Protein AF-A0A428VVH9-F1 (afdb_monomer_lite)

Foldseek 3Di:
DDDPPDPDDDDQKAFAQDPPPSPFKIKGFDPDPVNRVVSVVVVCVVPPDPDPFDKDKDWPDWAKKAKDADPPPPPDPDPPRDRIGIDHDHPPDPRIGTITIIGIDTPDDDPDPPDD

pLDDT: mean 71.64, std 16.6, range [34.94, 95.12]

Radius of gyration: 17.37 Å; chains: 1; bounding box: 27×61×44 Å

Secondary structure (DSSP, 8-state):
-----PPPPPPSEEE---TTT-SSEEEEE-SSHHHHHHHHHHHHHHSPPSSSPPEEEEEEEEEEEEEEE--TTTT---TTS-SEEEEEE-TTSTT-EEEEEEEEEE-PPPS-----

Organism: NCBI:txid1081091

Sequence (116 aa):
MRHDDEAPEIAAVEWVADHLEAHGHFLVHGSTIAEVISRVRAALDVRPVAGSQELRLRILHAGWWQTEACDCRRSLACSNHPRWHYRPAAATDRDAWRGAEVRLVLAMNQPGAMKA

Structure (mmCIF, N/CA/C/O backbone):
data_AF-A0A428VVH9-F1
#
_entry.id   AF-A0A428VVH9-F1
#
loop_
_atom_site.group_PDB
_atom_site.id
_atom_site.type_symbol
_atom_site.label_atom_id
_atom_site.label_alt_id
_atom_site.label_comp_id
_atom_site.label_asym_id
_atom_site.label_entity_id
_atom_site.label_seq_id
_atom_site.pdbx_PDB_ins_code
_atom_site.Cartn_x
_atom_site.Cartn_y
_atom_site.Cartn_z
_atom_site.occupancy
_atom_site.B_iso_or_equiv
_atom_site.auth_seq_id
_atom_site.auth_comp_id
_atom_site.auth_asym_id
_atom_site.auth_atom_id
_atom_site.pdbx_PDB_model_num
ATOM 1 N N . MET A 1 1 ? 13.711 -22.472 -22.346 1.00 34.94 1 MET A N 1
ATOM 2 C CA . MET A 1 1 ? 14.392 -21.784 -21.232 1.00 34.94 1 MET A CA 1
ATOM 3 C C . MET A 1 1 ? 13.307 -21.366 -20.250 1.00 34.94 1 MET A C 1
ATOM 5 O O . MET A 1 1 ? 12.618 -20.390 -20.518 1.00 34.94 1 MET A O 1
ATOM 9 N N . ARG A 1 2 ? 13.038 -22.191 -19.227 1.00 38.78 2 ARG A N 1
ATOM 10 C CA . ARG A 1 2 ? 12.055 -21.866 -18.182 1.00 38.78 2 ARG A CA 1
ATOM 11 C C . ARG A 1 2 ? 12.611 -20.658 -17.434 1.00 38.78 2 ARG A C 1
ATOM 13 O O . ARG A 1 2 ? 13.717 -20.741 -16.918 1.00 38.78 2 ARG A O 1
ATOM 20 N N . HIS A 1 3 ? 11.933 -19.523 -17.535 1.00 42.16 3 HIS A N 1
ATOM 21 C CA . HIS A 1 3 ? 12.159 -18.433 -16.602 1.00 42.16 3 HIS A CA 1
ATOM 22 C C . HIS A 1 3 ? 11.358 -18.813 -15.367 1.00 42.16 3 HIS A C 1
ATOM 24 O O . HIS A 1 3 ? 10.172 -19.102 -15.497 1.00 42.16 3 HIS A O 1
ATOM 30 N N . ASP A 1 4 ? 12.027 -18.928 -14.228 1.00 44.25 4 ASP A N 1
ATOM 31 C CA . ASP A 1 4 ? 11.377 -19.215 -12.959 1.00 44.25 4 ASP A CA 1
ATOM 32 C C . ASP A 1 4 ? 10.365 -18.094 -12.661 1.00 44.25 4 ASP A C 1
ATOM 34 O O . ASP A 1 4 ? 10.742 -16.968 -12.338 1.00 44.25 4 ASP A O 1
ATOM 38 N N . ASP A 1 5 ? 9.076 -18.407 -12.837 1.00 54.19 5 ASP A N 1
ATOM 39 C CA . ASP A 1 5 ? 7.903 -17.641 -12.383 1.00 54.19 5 ASP A CA 1
ATOM 40 C C . ASP A 1 5 ? 7.738 -17.802 -10.860 1.00 54.19 5 ASP A C 1
ATOM 42 O O . ASP A 1 5 ? 6.657 -18.097 -10.347 1.00 54.19 5 ASP A O 1
ATOM 46 N N . GLU A 1 6 ? 8.836 -17.699 -10.112 1.00 58.06 6 GLU A N 1
ATOM 47 C CA . GLU A 1 6 ? 8.761 -17.727 -8.658 1.00 58.06 6 GLU A CA 1
ATOM 48 C C . GLU A 1 6 ? 8.228 -16.369 -8.193 1.00 58.06 6 GLU A C 1
ATOM 50 O O . GLU A 1 6 ? 8.729 -15.314 -8.602 1.00 58.06 6 GLU A O 1
ATOM 55 N N . ALA A 1 7 ? 7.153 -16.394 -7.401 1.00 58.47 7 ALA A N 1
ATOM 56 C CA . ALA A 1 7 ? 6.538 -15.185 -6.872 1.00 58.47 7 ALA A CA 1
ATOM 57 C C . ALA A 1 7 ? 7.602 -14.353 -6.131 1.00 58.47 7 ALA A C 1
ATOM 59 O O . ALA A 1 7 ? 8.413 -14.928 -5.399 1.00 58.47 7 ALA A O 1
ATOM 60 N N . PRO A 1 8 ? 7.633 -13.019 -6.310 1.00 63.31 8 PRO A N 1
ATOM 61 C CA . PRO A 1 8 ? 8.625 -12.196 -5.638 1.00 63.31 8 PRO A CA 1
ATOM 62 C C . PRO A 1 8 ? 8.457 -12.322 -4.121 1.00 63.31 8 PRO A C 1
ATOM 64 O O . PRO A 1 8 ? 7.335 -12.303 -3.609 1.00 63.31 8 PRO A O 1
ATOM 67 N N . GLU A 1 9 ? 9.574 -12.433 -3.401 1.00 70.94 9 GLU A N 1
ATOM 68 C CA . GLU A 1 9 ? 9.566 -12.303 -1.946 1.00 70.94 9 GLU A CA 1
ATOM 69 C C . GLU A 1 9 ? 9.096 -10.891 -1.595 1.00 70.94 9 GLU A C 1
ATOM 71 O O . GLU A 1 9 ? 9.711 -9.902 -2.003 1.00 70.94 9 GLU A O 1
ATOM 76 N N . ILE A 1 10 ? 7.976 -10.806 -0.878 1.00 65.12 10 ILE A N 1
ATOM 77 C CA . ILE A 1 10 ? 7.303 -9.532 -0.666 1.00 65.12 10 ILE A CA 1
ATOM 78 C C . ILE A 1 10 ? 7.923 -8.796 0.524 1.00 65.12 10 ILE A C 1
ATOM 80 O O . ILE A 1 10 ? 7.899 -9.285 1.659 1.00 65.12 10 ILE A O 1
ATOM 84 N N . ALA A 1 11 ? 8.489 -7.614 0.276 1.00 77.25 11 ALA A N 1
ATOM 85 C CA . ALA A 1 11 ? 9.113 -6.814 1.325 1.00 77.25 11 ALA A CA 1
ATOM 86 C C . ALA A 1 11 ? 8.065 -6.102 2.199 1.00 77.25 11 ALA A C 1
ATOM 88 O O . ALA A 1 11 ? 6.933 -5.857 1.800 1.00 77.25 11 ALA A O 1
ATOM 89 N N . ALA A 1 12 ? 8.447 -5.695 3.414 1.00 82.44 12 ALA A N 1
ATOM 90 C CA . ALA A 1 12 ? 7.524 -5.009 4.325 1.00 82.44 12 ALA A CA 1
ATOM 91 C C . ALA A 1 12 ? 7.004 -3.658 3.782 1.00 82.44 12 ALA A C 1
ATOM 93 O O . ALA A 1 12 ? 5.907 -3.232 4.156 1.00 82.44 12 ALA A O 1
ATOM 94 N N . VAL A 1 13 ? 7.803 -2.989 2.942 1.00 77.75 13 VAL A N 1
ATOM 95 C CA . VAL A 1 13 ? 7.494 -1.725 2.261 1.00 77.75 13 VAL A CA 1
ATOM 96 C C . VAL A 1 13 ? 8.044 -1.799 0.838 1.00 77.75 13 VAL A C 1
ATOM 98 O O . VAL A 1 13 ? 9.239 -2.031 0.651 1.00 77.75 13 VAL A O 1
ATOM 101 N N . GLU A 1 14 ? 7.193 -1.561 -0.152 1.00 77.00 14 GLU A N 1
ATOM 102 C CA . GLU A 1 14 ? 7.513 -1.676 -1.576 1.00 77.00 14 GLU A CA 1
ATOM 103 C C . GLU A 1 14 ? 7.069 -0.416 -2.320 1.00 77.00 14 GLU A C 1
ATOM 105 O O . GLU A 1 14 ? 6.120 0.250 -1.916 1.00 77.00 14 GLU A O 1
ATOM 110 N N . TRP A 1 15 ? 7.762 -0.039 -3.393 1.00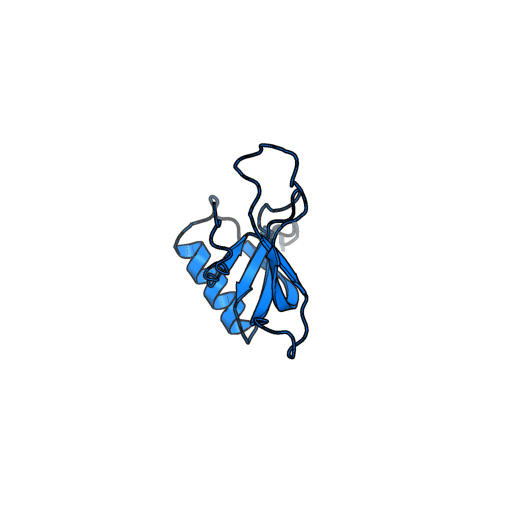 72.00 15 TRP A N 1
ATOM 111 C CA . TRP A 1 15 ? 7.336 1.099 -4.212 1.00 72.00 15 TRP A CA 1
ATOM 112 C C . TRP A 1 15 ? 6.179 0.678 -5.110 1.00 72.00 15 TRP A C 1
ATOM 114 O O . TRP A 1 15 ? 6.257 -0.359 -5.772 1.00 72.00 15 TRP A O 1
ATOM 124 N N . VAL A 1 16 ? 5.123 1.492 -5.173 1.00 68.69 16 VAL A N 1
ATOM 125 C CA . VAL A 1 16 ? 4.020 1.217 -6.099 1.00 68.69 16 VAL A CA 1
ATOM 126 C C . VAL A 1 16 ? 4.520 1.452 -7.518 1.00 68.69 16 VAL A C 1
ATOM 128 O O . VAL A 1 16 ? 4.866 2.566 -7.909 1.00 68.69 16 VAL A O 1
ATOM 131 N N . ALA A 1 17 ? 4.572 0.375 -8.291 1.00 58.53 17 ALA A N 1
ATOM 132 C CA . ALA A 1 17 ? 5.000 0.369 -9.677 1.00 58.53 17 ALA A CA 1
ATOM 133 C C . ALA A 1 17 ? 3.883 0.829 -10.632 1.00 58.53 17 ALA A C 1
ATOM 135 O O . ALA A 1 17 ? 3.527 0.091 -11.551 1.00 58.53 17 ALA A O 1
ATOM 136 N N . ASP A 1 18 ? 3.323 2.026 -10.434 1.00 54.25 18 ASP A N 1
ATOM 137 C CA . ASP A 1 18 ? 2.468 2.645 -11.453 1.00 54.25 18 ASP A CA 1
ATOM 138 C C . ASP A 1 18 ? 3.212 3.775 -12.181 1.00 54.25 18 ASP A C 1
ATOM 140 O O . ASP A 1 18 ? 3.886 4.619 -11.583 1.00 54.25 18 ASP A O 1
ATOM 144 N N . HIS A 1 19 ? 3.173 3.727 -13.512 1.00 46.47 19 HIS A N 1
ATOM 145 C CA . HIS A 1 19 ? 4.276 4.144 -14.389 1.00 46.47 19 HIS A CA 1
ATOM 146 C C . HIS A 1 19 ? 4.493 5.649 -14.570 1.00 46.47 19 HIS A C 1
ATOM 148 O O . HIS A 1 19 ? 5.329 6.040 -15.385 1.00 46.47 19 HIS A O 1
ATOM 154 N N . LEU A 1 20 ? 3.782 6.509 -13.844 1.00 43.62 20 LEU A N 1
ATOM 155 C CA . LEU A 1 20 ? 3.853 7.959 -14.058 1.00 43.62 20 LEU A CA 1
ATOM 156 C C . LEU A 1 20 ? 3.867 8.805 -12.772 1.00 43.62 20 LEU A C 1
ATOM 158 O O . LEU A 1 20 ? 4.194 9.985 -12.852 1.00 43.62 20 LEU A O 1
ATOM 162 N N . GLU A 1 21 ? 3.596 8.236 -11.591 1.00 41.47 21 GLU A N 1
ATOM 163 C CA . GLU A 1 21 ? 3.458 9.013 -10.341 1.00 41.47 21 GLU A CA 1
ATOM 164 C C . GLU A 1 21 ? 4.138 8.391 -9.105 1.00 41.47 21 GLU A C 1
ATOM 166 O O . GLU A 1 21 ? 3.877 8.802 -7.974 1.00 41.47 21 GLU A O 1
ATOM 171 N N . ALA A 1 22 ? 5.065 7.444 -9.280 1.00 51.19 22 ALA A N 1
ATOM 172 C CA . ALA A 1 22 ? 5.682 6.697 -8.175 1.00 51.19 22 ALA A CA 1
ATOM 173 C C . ALA A 1 22 ? 6.597 7.519 -7.233 1.00 51.19 22 ALA A C 1
ATOM 175 O O . ALA A 1 22 ? 7.290 6.953 -6.390 1.00 51.19 22 ALA A O 1
ATOM 176 N N . HIS A 1 23 ? 6.616 8.853 -7.310 1.00 57.44 23 HIS A N 1
ATOM 177 C CA . HIS A 1 23 ? 7.329 9.679 -6.336 1.00 57.44 23 HIS A CA 1
ATOM 178 C C . HIS A 1 23 ? 6.536 9.764 -5.022 1.00 57.44 23 HIS A C 1
ATOM 180 O O . HIS A 1 23 ? 5.678 10.623 -4.822 1.00 57.44 23 HIS A O 1
ATOM 186 N N . GLY A 1 24 ? 6.854 8.844 -4.116 1.00 63.16 24 GLY A N 1
ATOM 187 C CA . GLY A 1 24 ? 6.397 8.815 -2.729 1.00 63.16 24 GLY A CA 1
ATOM 188 C C . GLY A 1 24 ? 5.195 7.912 -2.471 1.00 63.16 24 GLY A C 1
ATOM 189 O O . GLY A 1 24 ? 4.608 8.042 -1.401 1.00 63.16 24 GLY A O 1
ATOM 190 N N . HIS A 1 25 ? 4.824 7.038 -3.414 1.00 77.75 25 HIS A N 1
ATOM 191 C CA . HIS A 1 25 ? 3.780 6.024 -3.235 1.00 77.75 25 HIS A CA 1
ATOM 192 C C . HIS A 1 25 ? 4.393 4.670 -2.894 1.00 77.75 25 HIS A C 1
ATOM 194 O O . HIS A 1 25 ? 5.253 4.159 -3.614 1.00 77.75 25 HIS A O 1
ATOM 200 N N . PHE A 1 26 ? 3.922 4.090 -1.801 1.00 81.62 26 PHE A N 1
ATOM 201 C CA . PHE A 1 26 ? 4.409 2.832 -1.267 1.00 81.62 26 PHE A CA 1
ATOM 202 C C . PHE A 1 26 ? 3.249 1.900 -0.985 1.00 81.62 26 PHE A C 1
ATOM 204 O O . PHE A 1 26 ? 2.179 2.334 -0.564 1.00 81.62 26 PHE A O 1
ATOM 211 N N . LEU A 1 27 ? 3.499 0.613 -1.142 1.00 87.19 27 LEU A N 1
ATOM 212 C CA . LEU A 1 27 ? 2.658 -0.428 -0.610 1.00 87.19 27 LEU A CA 1
ATOM 213 C C . LEU A 1 27 ? 3.308 -0.982 0.652 1.00 87.19 27 LEU A C 1
ATOM 215 O O . LEU A 1 27 ? 4.492 -1.311 0.670 1.00 87.19 27 LEU A O 1
ATOM 219 N N . VAL A 1 28 ? 2.547 -1.020 1.737 1.00 87.50 28 VAL A N 1
ATOM 220 C CA . VAL A 1 28 ? 3.055 -1.383 3.058 1.00 87.50 28 VAL A CA 1
ATOM 221 C C . VAL A 1 28 ? 2.261 -2.557 3.577 1.00 87.50 28 VAL A C 1
ATOM 223 O O . VAL A 1 28 ? 1.046 -2.468 3.762 1.00 87.50 28 VAL A O 1
ATOM 226 N N . HIS A 1 29 ? 2.957 -3.645 3.871 1.00 89.81 29 HIS A N 1
ATOM 227 C CA . HIS A 1 29 ? 2.358 -4.803 4.515 1.00 89.81 29 HIS A CA 1
ATOM 228 C C . HIS A 1 29 ? 1.989 -4.436 5.944 1.00 89.81 29 HIS A C 1
ATOM 230 O O . HIS A 1 29 ? 2.797 -3.850 6.662 1.00 89.81 29 HIS A O 1
ATOM 236 N N . GLY A 1 30 ? 0.806 -4.825 6.396 1.00 88.62 30 GLY A N 1
ATOM 237 C CA . GLY A 1 30 ? 0.365 -4.553 7.756 1.00 88.62 30 GLY A CA 1
ATOM 238 C C . GLY A 1 30 ? -1.098 -4.904 7.948 1.00 88.62 30 GLY A C 1
ATOM 239 O O . GLY A 1 30 ? -1.940 -4.626 7.097 1.00 88.62 30 GLY A O 1
ATOM 240 N N . SER A 1 31 ? -1.400 -5.514 9.087 1.00 87.62 31 SER A N 1
ATOM 241 C CA . SER A 1 31 ? -2.762 -5.873 9.477 1.00 87.62 31 SER A CA 1
ATOM 242 C C . SER A 1 31 ? -3.494 -4.718 10.166 1.00 87.62 31 SER A C 1
ATOM 244 O O . SER A 1 31 ? -4.724 -4.701 10.210 1.00 87.62 31 SER A O 1
ATOM 246 N N . THR A 1 32 ? -2.748 -3.723 10.661 1.00 88.62 32 THR A N 1
ATOM 247 C CA . THR A 1 32 ? -3.286 -2.524 11.313 1.00 88.62 32 THR A CA 1
ATOM 248 C C . THR A 1 32 ? -2.631 -1.244 10.797 1.00 88.62 32 THR A C 1
ATOM 250 O O . THR A 1 32 ? -1.502 -1.244 10.307 1.00 88.62 32 THR A O 1
ATOM 253 N N . ILE A 1 33 ? -3.316 -0.111 10.975 1.00 84.56 33 ILE A N 1
ATOM 254 C CA . ILE A 1 33 ? -2.770 1.217 10.652 1.00 84.56 33 ILE A CA 1
ATOM 255 C C . ILE A 1 33 ? -1.491 1.506 11.457 1.00 84.56 33 ILE A C 1
ATOM 257 O O . ILE A 1 33 ? -0.549 2.092 10.927 1.00 84.56 33 ILE A O 1
ATOM 261 N N . ALA A 1 34 ? -1.428 1.080 12.722 1.00 86.75 34 ALA A N 1
ATOM 262 C CA . ALA A 1 34 ? -0.257 1.291 13.572 1.00 86.75 34 ALA A CA 1
ATOM 263 C C . ALA A 1 34 ? 0.978 0.542 13.044 1.00 86.75 34 ALA A C 1
ATOM 265 O O . ALA A 1 34 ? 2.067 1.114 12.992 1.00 86.75 34 ALA A O 1
ATOM 266 N N . GLU A 1 35 ? 0.799 -0.703 12.591 1.00 88.88 35 GLU A N 1
ATOM 267 C CA . GLU A 1 35 ? 1.862 -1.483 11.948 1.00 88.88 35 GLU A CA 1
ATOM 268 C C . GLU A 1 35 ? 2.338 -0.827 10.653 1.00 88.88 35 GLU A C 1
ATOM 270 O O . GLU A 1 35 ? 3.544 -0.697 10.443 1.00 88.88 35 GLU A O 1
ATOM 275 N N . VAL A 1 36 ? 1.404 -0.362 9.817 1.00 86.62 36 VAL A N 1
ATOM 276 C CA . VAL A 1 36 ? 1.721 0.359 8.577 1.00 86.62 36 VAL A CA 1
ATOM 277 C C . VAL A 1 36 ? 2.569 1.599 8.875 1.00 86.62 36 VAL A C 1
ATOM 279 O O . VAL A 1 36 ? 3.626 1.784 8.276 1.00 86.62 36 VAL A O 1
ATOM 282 N N . ILE A 1 37 ? 2.164 2.425 9.845 1.00 84.00 37 ILE A N 1
ATOM 283 C CA . ILE A 1 37 ? 2.916 3.627 10.238 1.00 84.00 37 ILE A CA 1
ATOM 284 C C . ILE A 1 37 ? 4.309 3.259 10.762 1.00 84.00 37 ILE A C 1
ATOM 286 O O . ILE A 1 37 ? 5.293 3.900 10.391 1.00 84.00 37 ILE A O 1
ATOM 290 N N . SER A 1 38 ? 4.404 2.238 11.617 1.00 85.81 38 SER A N 1
ATOM 291 C CA . SER A 1 38 ? 5.677 1.786 12.186 1.00 85.81 38 SER A CA 1
ATOM 292 C C . SER A 1 38 ? 6.651 1.321 11.100 1.00 85.81 38 SER A C 1
ATOM 294 O O . SER A 1 38 ? 7.810 1.736 11.109 1.00 85.81 38 SER A O 1
ATOM 296 N N . ARG A 1 39 ? 6.176 0.540 10.125 1.00 87.88 39 ARG A N 1
ATOM 297 C CA . ARG A 1 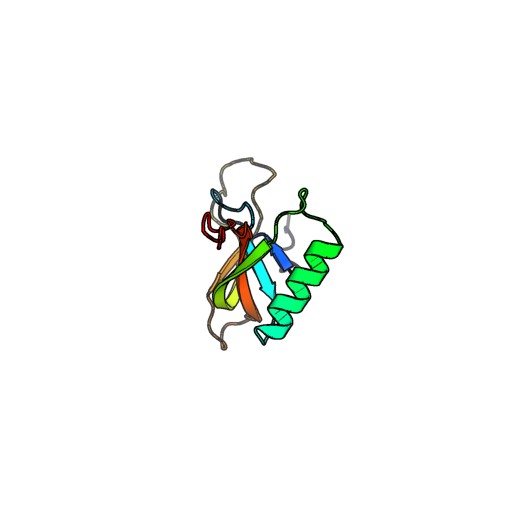39 ? 6.999 0.034 9.016 1.00 87.88 39 ARG A CA 1
ATOM 298 C C . ARG A 1 39 ? 7.461 1.140 8.078 1.00 87.88 39 ARG A C 1
ATOM 300 O O . ARG A 1 39 ? 8.622 1.143 7.683 1.00 87.88 39 ARG A O 1
ATOM 307 N N . VAL A 1 40 ? 6.603 2.117 7.780 1.00 83.19 40 VAL A N 1
ATOM 308 C CA . VAL A 1 40 ? 7.011 3.277 6.972 1.00 83.19 40 VAL A CA 1
ATOM 309 C C . VAL A 1 40 ? 8.070 4.105 7.689 1.00 83.19 40 VAL A C 1
ATOM 311 O O . VAL A 1 40 ? 9.063 4.472 7.071 1.00 83.19 40 VAL A O 1
ATOM 314 N N . ARG A 1 41 ? 7.911 4.363 8.993 1.00 81.69 41 ARG A N 1
ATOM 315 C CA . ARG A 1 41 ? 8.929 5.080 9.781 1.00 81.69 41 ARG A CA 1
ATOM 316 C C . ARG A 1 41 ? 10.268 4.347 9.777 1.00 81.69 41 ARG A C 1
ATOM 318 O O . ARG A 1 41 ? 11.282 4.966 9.485 1.00 81.69 41 ARG A O 1
ATOM 325 N N . ALA A 1 42 ? 10.258 3.035 10.009 1.00 82.50 42 ALA A N 1
ATOM 326 C CA . ALA A 1 42 ? 11.471 2.222 9.957 1.00 82.50 42 ALA A CA 1
ATOM 327 C C . ALA A 1 42 ? 12.145 2.272 8.571 1.00 82.50 42 ALA A C 1
ATOM 329 O O . ALA A 1 42 ? 13.364 2.388 8.481 1.00 82.50 42 ALA A O 1
ATOM 330 N N . ALA A 1 43 ? 11.365 2.242 7.485 1.00 77.69 43 ALA A N 1
ATOM 331 C CA . ALA A 1 43 ? 11.899 2.367 6.129 1.00 77.69 43 ALA A CA 1
ATOM 332 C C . ALA A 1 43 ? 12.515 3.754 5.853 1.00 77.69 43 ALA A C 1
ATOM 334 O O . ALA A 1 43 ? 13.529 3.847 5.158 1.00 77.69 43 ALA A O 1
ATOM 335 N N . LEU A 1 44 ? 11.934 4.821 6.415 1.00 74.81 44 LEU A N 1
ATOM 336 C CA . LEU A 1 44 ? 12.448 6.190 6.294 1.00 74.81 44 LEU A CA 1
ATOM 337 C C . LEU A 1 44 ? 13.721 6.429 7.113 1.00 74.81 44 LEU A C 1
ATOM 339 O O . LEU A 1 44 ? 14.580 7.178 6.661 1.00 74.81 44 LEU A O 1
ATOM 343 N N . ASP A 1 45 ? 13.885 5.768 8.261 1.00 71.00 45 ASP A N 1
ATOM 344 C CA . ASP A 1 45 ? 15.137 5.827 9.031 1.00 71.00 45 ASP A CA 1
ATOM 345 C C . ASP A 1 45 ? 16.309 5.191 8.263 1.00 71.00 45 ASP A C 1
ATOM 347 O O . ASP A 1 45 ? 17.432 5.692 8.305 1.00 71.00 45 ASP A O 1
ATOM 351 N N . VAL A 1 46 ? 16.055 4.114 7.510 1.00 60.31 46 VAL A N 1
ATOM 352 C CA . VAL A 1 46 ? 17.074 3.460 6.664 1.00 60.31 46 VAL A CA 1
ATOM 353 C C . VAL A 1 46 ? 17.438 4.318 5.448 1.00 60.31 46 VAL A C 1
ATOM 355 O O . VAL A 1 46 ? 18.574 4.276 4.970 1.00 60.31 46 VAL A O 1
ATOM 358 N N . ARG A 1 47 ? 16.486 5.095 4.920 1.00 62.91 47 ARG A N 1
ATOM 359 C CA . ARG A 1 47 ? 16.687 5.994 3.775 1.00 62.91 47 ARG A CA 1
ATOM 360 C C . ARG A 1 47 ? 16.121 7.377 4.087 1.00 62.91 47 ARG A C 1
ATOM 362 O O . ARG A 1 4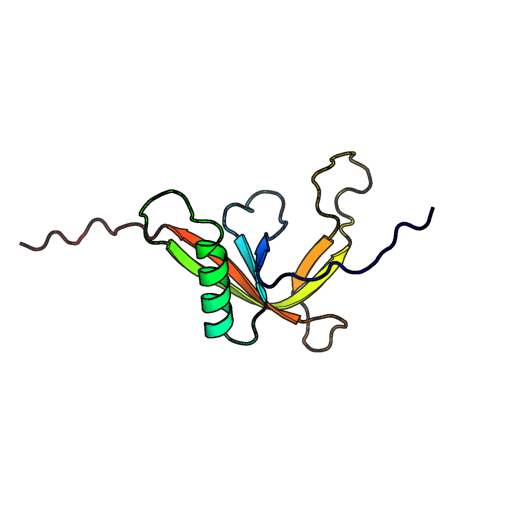7 ? 14.991 7.666 3.683 1.00 62.91 47 ARG A O 1
ATOM 369 N N . PRO A 1 48 ? 16.896 8.239 4.767 1.00 59.81 48 PRO A N 1
ATOM 370 C CA . PRO A 1 48 ? 16.428 9.568 5.112 1.00 59.81 48 PRO A CA 1
ATOM 371 C C . PRO A 1 48 ? 16.071 10.343 3.843 1.00 59.81 48 PRO A C 1
ATOM 373 O O . PRO A 1 48 ? 16.869 10.468 2.911 1.00 59.81 48 PRO A O 1
ATOM 376 N N . VAL A 1 49 ? 14.848 10.863 3.808 1.00 60.66 49 VAL A N 1
ATOM 377 C CA . VAL A 1 49 ? 14.407 11.786 2.762 1.00 60.66 49 VAL A CA 1
ATOM 378 C C . VAL A 1 49 ? 15.137 13.108 2.991 1.00 60.66 49 VAL A C 1
ATOM 380 O O . VAL A 1 49 ? 15.139 13.637 4.101 1.00 60.66 49 VAL A O 1
ATOM 383 N N . ALA A 1 50 ? 15.807 13.629 1.964 1.00 54.78 50 ALA A N 1
ATOM 384 C CA . ALA A 1 50 ? 16.575 14.861 2.087 1.00 54.78 50 ALA A CA 1
ATOM 385 C C . ALA A 1 50 ? 15.651 16.063 2.370 1.00 54.78 50 ALA A C 1
ATOM 387 O O . ALA A 1 50 ? 14.739 16.345 1.595 1.00 54.78 50 ALA A O 1
ATOM 388 N N . GLY A 1 51 ? 15.929 16.791 3.456 1.00 56.50 51 GLY A N 1
ATOM 389 C CA . GLY A 1 51 ? 15.216 18.007 3.858 1.00 56.50 51 GLY A CA 1
ATOM 390 C C . GLY A 1 51 ? 14.506 17.860 5.205 1.00 56.50 51 GLY A C 1
ATOM 391 O O . GLY A 1 51 ? 13.826 16.877 5.462 1.00 56.50 51 GLY A O 1
ATOM 392 N N . SER A 1 52 ? 14.633 18.866 6.071 1.00 53.41 52 SER A N 1
ATOM 393 C CA . SER A 1 52 ? 14.008 18.947 7.405 1.00 53.41 52 SER A CA 1
ATOM 394 C C . SER A 1 52 ? 12.492 19.205 7.370 1.00 53.41 52 SER A C 1
ATOM 396 O O . SER A 1 52 ? 11.931 19.802 8.288 1.00 53.41 52 SER A O 1
ATOM 398 N N . GLN A 1 53 ? 11.822 18.810 6.289 1.00 63.84 53 GLN A N 1
ATOM 399 C CA . GLN A 1 53 ? 10.396 19.040 6.107 1.00 63.84 53 GLN A CA 1
ATOM 400 C C . GLN A 1 53 ? 9.614 17.932 6.807 1.00 63.84 53 GLN A C 1
ATOM 402 O O . GLN A 1 53 ? 9.903 16.748 6.642 1.00 63.84 53 GLN A O 1
ATOM 407 N N . GLU A 1 54 ? 8.614 18.317 7.598 1.00 71.50 54 GLU A N 1
ATOM 408 C CA . GLU A 1 54 ? 7.721 17.362 8.243 1.00 71.50 54 GLU A CA 1
ATOM 409 C C . GLU A 1 54 ? 6.982 16.560 7.157 1.00 71.50 54 GLU A C 1
ATOM 411 O O . GLU A 1 54 ? 6.279 17.116 6.312 1.00 71.50 54 GLU A O 1
ATOM 416 N N . LEU A 1 55 ? 7.173 15.241 7.145 1.00 73.06 55 LEU A N 1
ATOM 417 C CA . LEU A 1 55 ? 6.484 14.336 6.230 1.00 73.06 55 LEU A CA 1
ATOM 418 C C . LEU A 1 55 ? 5.182 13.861 6.872 1.00 73.06 55 LEU A C 1
ATOM 420 O O . LEU A 1 55 ? 5.173 13.355 7.994 1.00 73.06 55 LEU A O 1
ATOM 424 N N . ARG A 1 56 ? 4.075 13.966 6.136 1.00 78.06 56 ARG A N 1
ATOM 425 C CA . ARG A 1 56 ? 2.799 13.348 6.501 1.00 78.06 56 ARG A CA 1
ATOM 426 C C . ARG A 1 56 ? 2.594 12.078 5.692 1.00 78.06 56 ARG A C 1
ATOM 428 O O . ARG A 1 56 ? 2.770 12.058 4.476 1.00 78.06 56 ARG A O 1
ATOM 435 N N . LEU A 1 57 ? 2.173 11.026 6.383 1.00 81.50 57 LEU A N 1
ATOM 436 C CA . LEU A 1 57 ? 1.728 9.786 5.766 1.00 81.50 57 LEU A CA 1
ATOM 437 C C . LEU A 1 57 ? 0.240 9.910 5.446 1.00 81.50 57 LEU A C 1
ATOM 439 O O . LEU A 1 57 ? -0.579 10.110 6.343 1.00 81.50 57 LEU A O 1
ATOM 443 N N . ARG A 1 58 ? -0.114 9.781 4.168 1.00 86.06 58 ARG A N 1
ATOM 444 C CA . ARG A 1 58 ? -1.500 9.700 3.711 1.00 86.06 58 ARG A CA 1
ATOM 445 C C . ARG A 1 58 ? -1.794 8.269 3.284 1.00 86.06 58 ARG A C 1
ATOM 447 O O . ARG A 1 58 ? -1.204 7.790 2.325 1.00 86.06 58 ARG A O 1
ATOM 454 N N . ILE A 1 59 ? -2.720 7.604 3.967 1.00 86.81 59 ILE A N 1
ATOM 455 C CA . ILE A 1 59 ? -3.237 6.303 3.527 1.00 86.81 59 ILE A CA 1
ATOM 456 C C . ILE A 1 59 ? -4.219 6.561 2.384 1.00 86.81 59 ILE A C 1
ATOM 458 O O . ILE A 1 59 ? -5.164 7.333 2.555 1.00 86.81 59 ILE A O 1
ATOM 462 N N . LEU A 1 60 ? -3.968 5.963 1.221 1.00 87.19 60 LEU A N 1
ATOM 463 C CA . LEU A 1 60 ? -4.842 6.067 0.052 1.00 87.19 60 LEU A CA 1
ATOM 464 C C . LEU A 1 60 ? -5.867 4.937 0.059 1.00 87.19 60 LEU A C 1
ATOM 466 O O . LEU A 1 60 ? -7.070 5.191 -0.001 1.00 87.19 60 LEU A O 1
ATOM 470 N N . HIS A 1 61 ? -5.389 3.703 0.210 1.00 87.25 61 HIS A N 1
ATOM 471 C CA . HIS A 1 61 ? -6.228 2.516 0.231 1.00 87.25 61 HIS A CA 1
ATOM 472 C C . HIS A 1 61 ? -5.670 1.481 1.207 1.00 87.25 61 HIS A C 1
ATOM 474 O O . HIS A 1 61 ? -4.498 1.133 1.133 1.00 87.25 61 HIS A O 1
ATOM 480 N N . ALA A 1 62 ? -6.503 0.971 2.114 1.00 90.62 62 ALA A N 1
ATOM 481 C CA . ALA A 1 62 ? -6.160 -0.135 3.006 1.00 90.62 62 ALA A CA 1
ATOM 482 C C . ALA A 1 62 ? -7.062 -1.325 2.684 1.00 90.62 62 ALA A C 1
ATOM 484 O O . ALA A 1 62 ? -8.279 -1.172 2.574 1.00 90.62 62 ALA A O 1
ATOM 485 N N . GLY A 1 63 ? -6.479 -2.509 2.530 1.00 92.81 63 GLY A N 1
ATOM 486 C CA . GLY A 1 63 ? -7.209 -3.628 1.955 1.00 92.81 63 GLY A CA 1
ATOM 487 C C . GLY A 1 63 ? -6.411 -4.917 1.907 1.00 92.81 63 GLY A C 1
ATOM 488 O O . GLY A 1 63 ? -5.433 -5.100 2.635 1.00 92.81 63 GLY A O 1
ATOM 489 N N . TRP A 1 64 ? -6.905 -5.842 1.094 1.00 93.50 64 TRP A N 1
ATOM 490 C CA . TRP A 1 64 ? -6.130 -6.994 0.660 1.00 93.50 64 TRP A CA 1
ATOM 491 C C . TRP A 1 64 ? -5.489 -6.662 -0.677 1.00 93.50 64 TRP A C 1
ATOM 493 O O . TRP A 1 64 ? -6.111 -6.007 -1.513 1.00 93.50 64 TRP A O 1
ATOM 503 N N . TRP A 1 65 ? -4.262 -7.120 -0.856 1.00 91.00 65 TRP A N 1
ATOM 504 C CA . TRP A 1 65 ? -3.460 -6.899 -2.045 1.00 91.00 65 TRP A CA 1
ATOM 505 C C . TRP A 1 65 ? -2.878 -8.221 -2.510 1.00 91.00 65 TRP A C 1
ATOM 507 O O . TRP A 1 65 ? -2.670 -9.125 -1.705 1.00 91.00 65 TRP A O 1
ATOM 517 N N . GLN A 1 66 ? -2.621 -8.325 -3.805 1.00 88.94 66 GLN A N 1
ATOM 518 C CA . GLN A 1 66 ? -1.900 -9.445 -4.393 1.00 88.94 66 GLN A CA 1
ATOM 519 C C . GLN A 1 66 ? -0.961 -8.936 -5.480 1.00 88.94 66 GLN A C 1
ATOM 521 O O . GLN A 1 66 ? -1.202 -7.879 -6.077 1.00 88.94 66 GLN A O 1
ATOM 526 N N . THR A 1 67 ? 0.108 -9.688 -5.718 1.00 84.25 67 THR A N 1
ATOM 527 C CA . THR A 1 67 ? 1.009 -9.467 -6.845 1.00 84.25 67 THR A CA 1
ATOM 528 C C . THR A 1 67 ? 0.459 -10.160 -8.087 1.00 84.25 67 THR A C 1
ATOM 530 O O . THR A 1 67 ? -0.124 -11.240 -8.025 1.00 84.25 67 THR A O 1
ATOM 533 N N . GLU A 1 68 ? 0.635 -9.530 -9.238 1.00 78.81 68 GLU A N 1
ATOM 534 C CA . GLU A 1 68 ? 0.303 -10.090 -10.544 1.00 78.81 68 GLU A CA 1
ATOM 535 C C . GLU A 1 68 ? 1.481 -9.870 -11.487 1.00 78.81 68 GLU A C 1
ATOM 537 O O . GLU A 1 68 ? 2.150 -8.839 -11.413 1.00 78.81 68 GLU A O 1
ATOM 542 N N . ALA A 1 69 ? 1.759 -10.833 -12.365 1.00 76.00 69 ALA A N 1
ATOM 543 C CA . ALA A 1 69 ? 2.793 -10.676 -13.381 1.00 76.00 69 ALA A CA 1
ATOM 544 C C . ALA A 1 69 ? 2.461 -9.487 -14.296 1.00 76.00 69 ALA A C 1
ATOM 546 O O . ALA A 1 69 ? 1.320 -9.312 -14.722 1.00 76.00 69 ALA A O 1
ATOM 547 N N . CYS A 1 70 ? 3.450 -8.655 -14.619 1.00 73.75 70 CYS A N 1
ATOM 548 C CA . CYS A 1 70 ? 3.218 -7.569 -15.562 1.00 73.75 70 CYS A CA 1
ATOM 549 C C . CYS A 1 70 ? 3.112 -8.095 -16.995 1.00 73.75 70 CYS A C 1
ATOM 551 O O . CYS A 1 70 ? 4.094 -8.549 -17.585 1.00 73.75 70 CYS A O 1
ATOM 553 N N . ASP A 1 71 ? 1.944 -7.893 -17.602 1.00 71.81 71 ASP A N 1
ATOM 554 C CA . ASP A 1 71 ? 1.708 -8.107 -19.037 1.00 71.81 71 ASP A CA 1
ATOM 555 C C . ASP A 1 71 ? 1.815 -6.826 -19.886 1.00 71.81 71 ASP A C 1
ATOM 557 O O . ASP A 1 71 ? 1.730 -6.837 -21.114 1.00 71.81 71 ASP A O 1
ATOM 561 N N . CYS A 1 72 ? 2.061 -5.711 -19.217 1.00 68.06 72 CYS A N 1
ATOM 562 C CA . CYS A 1 72 ? 1.988 -4.334 -19.684 1.00 68.06 72 CYS A CA 1
ATOM 563 C C . CYS A 1 72 ? 2.995 -3.993 -20.793 1.00 68.06 72 CYS A C 1
ATOM 565 O O . CYS A 1 72 ? 2.734 -3.099 -21.600 1.00 68.06 72 CYS A O 1
ATOM 567 N N . ARG A 1 73 ? 4.145 -4.683 -20.860 1.00 60.56 73 ARG A N 1
ATOM 568 C CA . ARG A 1 73 ? 5.201 -4.409 -21.856 1.00 60.56 73 ARG A CA 1
ATOM 569 C C . ARG A 1 73 ? 5.925 -5.653 -22.372 1.00 60.56 73 ARG A C 1
ATOM 571 O O . ARG A 1 73 ? 7.151 -5.688 -22.418 1.00 60.56 73 ARG A O 1
ATOM 578 N N . ARG A 1 74 ? 5.182 -6.651 -22.864 1.00 55.09 74 ARG A N 1
ATOM 579 C CA . ARG A 1 74 ? 5.776 -7.838 -23.523 1.00 55.09 74 ARG A CA 1
ATOM 580 C C . ARG A 1 74 ? 6.657 -7.521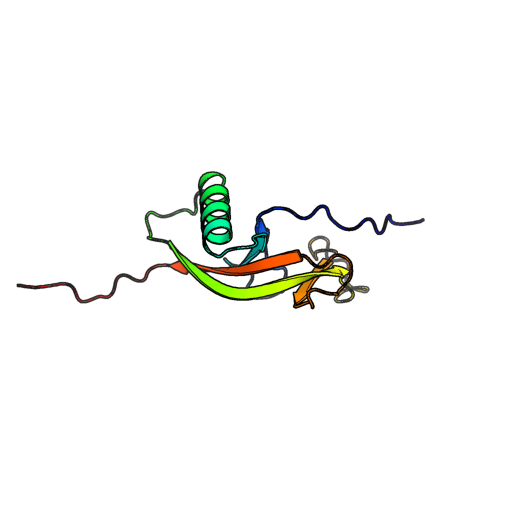 -24.751 1.00 55.09 74 ARG A C 1
ATOM 582 O O . ARG A 1 74 ? 7.469 -8.356 -25.129 1.00 55.09 74 ARG A O 1
ATOM 589 N N . SER A 1 75 ? 6.513 -6.348 -25.380 1.00 51.41 75 SER A N 1
ATOM 590 C CA . SER A 1 75 ? 7.169 -5.994 -26.655 1.00 51.41 75 SER A CA 1
ATOM 591 C C . SER A 1 75 ? 8.256 -4.913 -26.576 1.00 51.41 75 SER A C 1
ATOM 593 O O . SER A 1 75 ? 8.883 -4.616 -27.591 1.00 51.41 75 SER A O 1
ATOM 595 N N . LEU A 1 76 ? 8.503 -4.310 -25.409 1.00 49.12 76 LEU A N 1
ATOM 596 C CA . LEU A 1 76 ? 9.464 -3.214 -25.266 1.00 49.12 76 LEU A CA 1
ATOM 597 C C . LEU A 1 76 ? 10.639 -3.663 -24.402 1.00 49.12 76 LEU A C 1
ATOM 599 O O . LEU A 1 76 ? 10.488 -3.901 -23.207 1.00 49.12 76 LEU A O 1
ATOM 603 N N . ALA A 1 77 ? 11.818 -3.742 -25.021 1.00 43.41 77 ALA A N 1
ATOM 604 C CA . ALA A 1 77 ? 13.101 -3.933 -24.357 1.00 43.41 77 ALA A CA 1
ATOM 605 C C . ALA A 1 77 ? 13.429 -2.710 -23.475 1.00 43.41 77 ALA A C 1
ATOM 607 O O . ALA A 1 77 ? 14.236 -1.857 -23.830 1.00 43.41 77 ALA A O 1
ATOM 608 N N . CYS A 1 78 ? 12.756 -2.586 -22.334 1.00 49.31 78 CYS A N 1
ATOM 609 C CA . CYS A 1 78 ? 13.006 -1.552 -21.339 1.00 49.31 78 CYS A CA 1
ATOM 610 C C . CYS A 1 78 ? 13.345 -2.241 -20.017 1.00 49.31 78 CYS A C 1
ATOM 612 O O . CYS A 1 78 ? 12.466 -2.734 -19.316 1.00 49.31 78 CYS A O 1
ATOM 614 N N . SER A 1 79 ? 14.637 -2.273 -19.690 1.00 53.62 79 SER A N 1
ATOM 615 C CA . SER A 1 79 ? 15.241 -3.048 -18.596 1.00 53.62 79 SER A CA 1
ATOM 616 C C . SER A 1 79 ? 14.790 -2.681 -17.177 1.00 53.62 79 SER A C 1
ATOM 618 O O . SER A 1 79 ? 15.215 -3.336 -16.234 1.00 53.62 79 SER A O 1
ATOM 620 N N . ASN A 1 80 ? 13.951 -1.656 -17.005 1.00 55.84 80 ASN A N 1
ATOM 621 C CA . ASN A 1 80 ? 13.545 -1.156 -15.687 1.00 55.84 80 ASN A CA 1
ATOM 622 C C . ASN A 1 80 ? 12.038 -1.296 -15.433 1.00 55.84 80 ASN A C 1
ATOM 624 O O . ASN A 1 80 ? 11.532 -0.755 -14.454 1.00 55.84 80 ASN A O 1
ATOM 628 N N . HIS A 1 81 ? 11.311 -1.989 -16.315 1.00 59.91 81 HIS A N 1
ATOM 629 C CA . HIS A 1 81 ? 9.910 -2.299 -16.067 1.00 59.91 81 HIS A CA 1
ATOM 630 C C . HIS A 1 81 ? 9.831 -3.439 -15.038 1.00 59.91 81 HIS A C 1
ATOM 632 O O . HIS A 1 81 ? 10.416 -4.501 -15.276 1.00 59.91 81 HIS A O 1
ATOM 638 N N . PRO A 1 82 ? 9.164 -3.242 -13.891 1.00 64.62 82 PRO A N 1
ATOM 639 C CA . PRO A 1 82 ? 9.012 -4.292 -12.904 1.00 64.62 82 PRO A CA 1
ATOM 640 C C . PRO A 1 82 ? 8.255 -5.465 -13.520 1.00 64.62 82 PRO A C 1
ATOM 642 O O . PRO A 1 82 ? 7.346 -5.298 -14.332 1.00 64.62 82 PRO A O 1
ATOM 645 N N . ARG A 1 83 ? 8.660 -6.677 -13.140 1.00 69.12 83 ARG A N 1
ATOM 646 C CA . ARG A 1 83 ? 8.067 -7.915 -13.664 1.00 69.12 83 ARG A CA 1
ATOM 647 C C . ARG A 1 83 ? 6.687 -8.203 -13.065 1.00 69.12 83 ARG A C 1
ATOM 649 O O . ARG A 1 83 ? 6.031 -9.135 -13.514 1.00 69.12 83 ARG A O 1
ATOM 656 N N . TRP A 1 84 ? 6.254 -7.405 -12.088 1.00 71.50 84 TRP A N 1
ATOM 657 C CA . TRP A 1 84 ? 5.039 -7.604 -11.306 1.00 71.50 84 TRP A CA 1
ATOM 658 C C . TRP A 1 84 ? 4.377 -6.260 -10.971 1.00 71.50 84 TRP A C 1
ATOM 660 O O . TRP A 1 84 ? 5.069 -5.251 -10.823 1.00 71.50 84 TRP A O 1
ATOM 670 N N . HIS A 1 85 ? 3.056 -6.270 -10.801 1.00 77.25 85 HIS A N 1
ATOM 671 C CA . HIS A 1 85 ? 2.253 -5.174 -10.257 1.00 77.25 85 HIS A CA 1
ATOM 672 C C . HIS A 1 85 ? 1.512 -5.614 -9.004 1.00 77.25 85 HIS A C 1
ATOM 674 O O . HIS A 1 85 ? 1.259 -6.799 -8.801 1.00 77.25 85 HIS A O 1
ATOM 680 N N . TYR A 1 86 ? 1.116 -4.638 -8.192 1.00 81.06 86 TYR A N 1
ATOM 681 C CA . TYR A 1 86 ? 0.199 -4.856 -7.083 1.00 81.06 86 TYR A CA 1
ATOM 682 C C . TYR A 1 86 ? -1.204 -4.454 -7.497 1.00 81.06 86 TYR A C 1
ATOM 684 O O . TYR A 1 86 ? -1.396 -3.407 -8.117 1.00 81.06 86 TYR A O 1
ATOM 692 N N . ARG A 1 87 ? -2.192 -5.256 -7.104 1.00 85.25 87 ARG A N 1
ATOM 693 C CA . ARG A 1 87 ? -3.602 -4.919 -7.289 1.00 85.25 87 ARG A CA 1
ATOM 694 C C . ARG A 1 87 ? -4.424 -5.216 -6.039 1.00 85.25 87 ARG A C 1
ATOM 696 O O . ARG A 1 87 ? -4.059 -6.117 -5.277 1.00 85.25 87 ARG A O 1
ATOM 703 N N . PRO A 1 88 ? -5.549 -4.508 -5.842 1.00 90.12 88 PRO A N 1
ATOM 704 C CA . PRO A 1 88 ? -6.521 -4.876 -4.825 1.00 90.12 88 PRO A CA 1
ATOM 705 C C . PRO A 1 88 ? -6.988 -6.331 -4.992 1.00 90.12 88 PRO A C 1
ATOM 707 O O . PRO A 1 88 ? -7.114 -6.847 -6.107 1.00 90.12 88 PRO A O 1
ATOM 710 N N . ALA A 1 89 ? -7.248 -6.988 -3.869 1.00 91.81 89 ALA A N 1
ATOM 711 C CA . ALA A 1 89 ? -7.632 -8.390 -3.773 1.00 91.81 89 ALA A CA 1
ATOM 712 C C . ALA A 1 89 ? -8.785 -8.587 -2.778 1.00 91.81 89 ALA A C 1
ATOM 714 O O . ALA A 1 89 ? -9.157 -7.678 -2.028 1.00 91.81 89 ALA A O 1
ATOM 715 N N . ALA A 1 90 ? -9.339 -9.796 -2.749 1.00 94.25 90 ALA A N 1
ATOM 716 C CA . ALA A 1 90 ? -10.216 -10.264 -1.683 1.00 94.25 90 ALA A CA 1
ATOM 717 C C . ALA A 1 90 ? -9.435 -11.052 -0.618 1.00 94.25 90 ALA A C 1
ATOM 719 O O . ALA A 1 90 ? -8.374 -11.608 -0.879 1.00 94.25 90 ALA A O 1
ATOM 720 N N . ALA A 1 91 ? -10.005 -11.167 0.586 1.00 93.31 91 ALA A N 1
ATOM 721 C CA . ALA A 1 91 ? -9.434 -11.974 1.676 1.00 93.31 91 ALA A CA 1
ATOM 722 C C . ALA A 1 91 ? -9.280 -13.460 1.327 1.00 93.31 91 ALA A C 1
ATOM 724 O O . ALA A 1 91 ? -8.499 -14.176 1.942 1.00 93.31 91 ALA A O 1
ATOM 725 N N . THR A 1 92 ? -10.114 -13.918 0.399 1.00 95.12 92 THR A N 1
ATOM 726 C CA . THR A 1 92 ? -10.202 -15.303 -0.057 1.00 95.12 92 THR A CA 1
ATOM 727 C C . THR A 1 92 ? -9.319 -15.578 -1.264 1.00 95.12 92 THR A C 1
ATOM 729 O O . THR A 1 92 ? -9.223 -16.732 -1.676 1.00 95.12 92 THR A O 1
ATOM 732 N N . ASP A 1 93 ? -8.723 -14.542 -1.858 1.00 91.25 93 ASP A N 1
ATOM 733 C CA . ASP A 1 93 ? -7.842 -14.715 -3.002 1.00 91.25 93 ASP A CA 1
ATOM 734 C C . ASP A 1 93 ? -6.555 -15.405 -2.549 1.00 91.25 93 ASP A C 1
ATOM 736 O O . ASP A 1 93 ? -6.025 -15.167 -1.459 1.00 91.25 93 ASP A O 1
ATOM 740 N N . ARG A 1 94 ? -6.057 -16.296 -3.402 1.00 86.75 94 ARG A N 1
ATOM 741 C CA . ARG A 1 94 ? -4.806 -17.001 -3.155 1.00 86.75 94 ARG A CA 1
ATOM 742 C C . ARG A 1 94 ? -3.654 -15.994 -3.143 1.00 86.75 94 ARG A C 1
ATOM 744 O O . ARG A 1 94 ? -3.619 -15.097 -3.976 1.00 86.75 94 ARG A O 1
ATOM 751 N N . ASP A 1 95 ? -2.732 -16.159 -2.197 1.00 86.19 95 ASP A N 1
ATOM 752 C CA . ASP A 1 95 ? -1.539 -15.315 -2.035 1.00 86.19 95 ASP A CA 1
ATOM 753 C C . ASP A 1 95 ? -1.850 -13.832 -1.725 1.00 86.19 95 ASP A C 1
ATOM 755 O O . ASP A 1 95 ? -0.967 -12.973 -1.770 1.00 86.19 95 ASP A O 1
ATOM 759 N N . ALA A 1 96 ? -3.098 -13.526 -1.343 1.00 91.00 96 ALA A N 1
ATOM 760 C CA . ALA A 1 96 ? -3.488 -12.200 -0.896 1.00 91.00 96 ALA A CA 1
ATOM 761 C C . ALA A 1 96 ? -2.968 -11.896 0.513 1.00 91.00 96 ALA A C 1
ATOM 763 O O . ALA A 1 96 ? -2.962 -12.737 1.415 1.00 91.00 96 ALA A O 1
ATOM 764 N N . TRP A 1 97 ? -2.593 -10.643 0.731 1.00 90.88 97 TRP A N 1
ATOM 765 C CA . TRP A 1 97 ? -2.031 -10.171 1.989 1.00 90.88 97 TRP A CA 1
ATOM 766 C C . TRP A 1 97 ? -2.627 -8.826 2.401 1.00 90.88 97 TRP A C 1
ATOM 768 O O . TRP A 1 97 ? -3.142 -8.060 1.586 1.00 90.88 97 TRP A O 1
ATOM 778 N N . ARG A 1 98 ? -2.597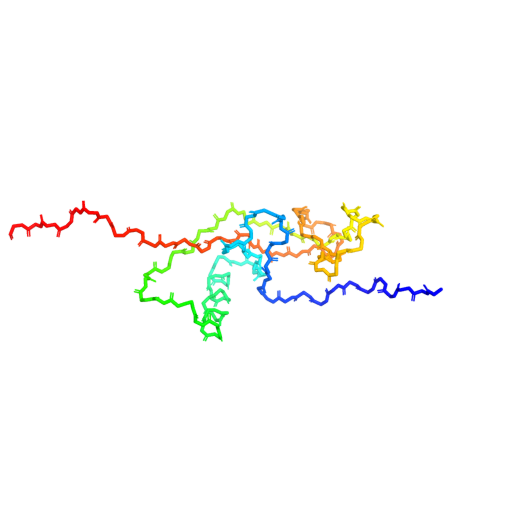 -8.537 3.706 1.00 92.94 98 ARG A N 1
ATOM 779 C CA . ARG A 1 98 ? -3.107 -7.279 4.266 1.00 92.94 98 ARG A CA 1
ATOM 780 C C . ARG A 1 98 ? -2.073 -6.171 4.175 1.00 92.94 98 ARG A C 1
ATOM 782 O O . ARG A 1 98 ? -0.934 -6.343 4.615 1.00 92.94 98 ARG A O 1
ATOM 789 N N . GLY A 1 99 ? -2.504 -5.015 3.689 1.00 92.56 99 GLY A N 1
ATOM 790 C CA . GLY A 1 99 ? -1.648 -3.845 3.634 1.00 92.56 99 GLY A CA 1
ATOM 791 C C . GLY A 1 99 ? -2.365 -2.576 3.225 1.00 92.56 99 GLY A C 1
ATOM 792 O O . GLY A 1 99 ? -3.592 -2.531 3.078 1.00 92.56 99 GLY A O 1
ATOM 793 N N . ALA A 1 100 ? -1.569 -1.532 3.047 1.00 91.12 100 ALA A N 1
ATOM 794 C CA . ALA A 1 100 ? -2.045 -0.227 2.651 1.00 91.12 100 ALA A CA 1
ATOM 795 C C . ALA A 1 100 ? -1.141 0.406 1.598 1.00 91.12 100 ALA A C 1
ATOM 797 O O . ALA A 1 100 ? 0.081 0.421 1.736 1.00 91.12 100 ALA A O 1
ATOM 798 N N . GLU A 1 101 ? -1.772 0.985 0.588 1.00 89.94 101 GLU A N 1
ATOM 799 C CA . GLU A 1 101 ? -1.160 1.968 -0.284 1.00 89.94 101 GLU A CA 1
ATOM 800 C C . GLU A 1 101 ? -1.081 3.296 0.469 1.00 89.94 101 GLU A C 1
ATOM 802 O O . GLU A 1 101 ? -2.081 3.819 0.983 1.00 89.94 101 GLU A O 1
ATOM 807 N N . VAL A 1 102 ? 0.126 3.839 0.561 1.00 87.25 102 VAL A N 1
ATOM 808 C CA . VAL A 1 102 ? 0.428 5.065 1.286 1.00 87.25 102 VAL A CA 1
ATOM 809 C C . VAL A 1 102 ? 1.200 6.024 0.402 1.00 87.25 102 VAL A C 1
ATOM 811 O O . VAL A 1 102 ? 2.065 5.630 -0.373 1.00 87.25 102 VAL A O 1
ATOM 814 N N . ARG A 1 103 ? 0.935 7.314 0.581 1.00 86.00 103 ARG A N 1
ATOM 815 C CA . ARG A 1 103 ? 1.698 8.390 -0.033 1.00 86.00 103 ARG A CA 1
ATOM 816 C C . ARG A 1 103 ? 2.373 9.233 1.035 1.00 86.00 103 ARG A C 1
ATOM 818 O O . ARG A 1 103 ? 1.717 9.683 1.977 1.00 86.00 103 ARG A O 1
ATOM 825 N N . LEU A 1 104 ? 3.664 9.489 0.870 1.00 79.50 104 LEU A N 1
ATOM 826 C CA . LEU A 1 104 ? 4.362 10.523 1.625 1.00 79.50 104 LEU A CA 1
ATOM 827 C C . LEU A 1 104 ? 4.072 11.876 0.984 1.00 79.50 104 LEU A C 1
ATOM 829 O O . LEU A 1 104 ? 4.300 12.079 -0.208 1.00 79.50 104 LEU A O 1
ATOM 833 N N . VAL A 1 105 ? 3.544 12.801 1.778 1.00 79.38 105 VAL A N 1
ATOM 834 C CA . VAL A 1 105 ? 3.289 14.177 1.357 1.00 79.38 105 VAL A CA 1
ATOM 835 C C . VAL A 1 105 ? 4.029 15.129 2.280 1.00 79.38 105 VAL A C 1
ATOM 837 O O . VAL A 1 105 ? 4.140 14.889 3.481 1.00 79.38 105 VAL A O 1
ATOM 840 N N . LEU A 1 106 ? 4.529 16.227 1.725 1.00 75.38 106 LEU A N 1
ATOM 841 C CA . LEU A 1 106 ? 5.105 17.295 2.530 1.00 75.38 106 LEU A CA 1
ATOM 842 C C . LEU A 1 106 ? 3.991 17.920 3.375 1.00 75.38 106 LEU A C 1
ATOM 844 O O . LEU A 1 106 ? 2.926 18.266 2.853 1.00 75.38 106 LEU A O 1
ATOM 848 N N . ALA A 1 107 ? 4.220 18.082 4.676 1.00 68.56 107 ALA A N 1
ATOM 849 C CA . ALA A 1 107 ? 3.399 18.964 5.482 1.00 68.56 107 ALA A CA 1
ATOM 850 C C . ALA A 1 107 ? 3.656 20.387 4.980 1.00 68.56 107 ALA A C 1
ATOM 852 O O . ALA A 1 107 ? 4.677 21.000 5.281 1.00 68.56 107 ALA A O 1
ATOM 853 N N . MET A 1 108 ? 2.755 20.919 4.157 1.00 59.75 108 MET A N 1
ATOM 854 C CA . MET A 1 108 ? 2.802 22.343 3.854 1.00 59.75 108 MET A CA 1
ATOM 855 C C . MET A 1 108 ? 2.552 23.083 5.171 1.00 59.75 108 MET A C 1
ATOM 857 O O . MET A 1 108 ? 1.481 22.929 5.765 1.00 59.75 108 MET A O 1
ATOM 861 N N . ASN A 1 109 ? 3.531 23.866 5.634 1.00 50.53 109 ASN A N 1
ATOM 862 C CA . ASN A 1 109 ? 3.293 24.863 6.672 1.00 50.53 109 ASN A CA 1
ATOM 863 C C . ASN A 1 109 ? 2.114 25.718 6.205 1.00 50.53 109 ASN A C 1
ATOM 865 O O . ASN A 1 109 ? 2.200 26.368 5.163 1.00 50.53 109 ASN A 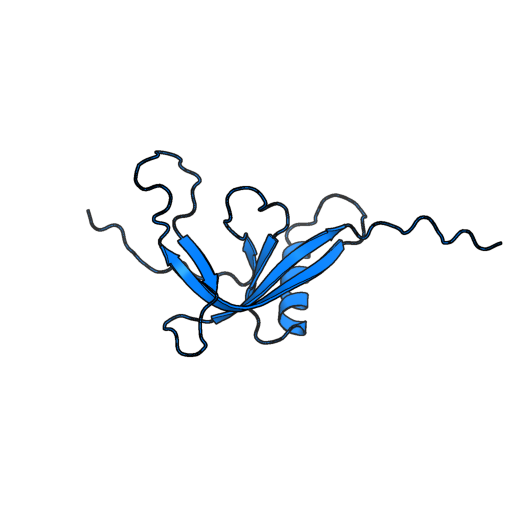O 1
ATOM 869 N N . GLN A 1 110 ? 1.004 25.708 6.943 1.00 45.28 110 GLN A N 1
ATOM 870 C CA . GLN A 1 110 ? -0.055 26.679 6.696 1.00 45.28 110 GLN A CA 1
ATOM 871 C C . GLN A 1 110 ? 0.535 28.081 6.923 1.00 45.28 110 GLN A C 1
ATOM 873 O O . GLN A 1 110 ? 1.035 28.344 8.022 1.00 45.28 110 GLN A O 1
ATOM 878 N N . PRO A 1 111 ? 0.496 29.001 5.940 1.00 42.84 111 PRO A N 1
ATOM 879 C CA . PRO A 1 111 ? 0.846 30.390 6.190 1.00 42.84 111 PRO A CA 1
ATOM 880 C C . PRO A 1 111 ? -0.291 31.009 7.011 1.00 42.84 111 PRO A C 1
ATOM 882 O O . PRO A 1 111 ? -1.290 31.459 6.458 1.00 42.84 111 PRO A O 1
ATOM 885 N N . GLY A 1 112 ? -0.200 30.950 8.342 1.00 46.56 112 GLY A N 1
ATOM 886 C CA . GLY A 1 112 ? -1.308 31.425 9.177 1.00 46.56 112 GLY A CA 1
ATOM 887 C C . GLY A 1 112 ? -1.148 31.372 10.693 1.00 46.56 112 GLY A C 1
ATOM 888 O O . GLY A 1 112 ? -2.144 31.529 11.389 1.00 46.56 112 GLY A O 1
ATOM 889 N N . ALA A 1 113 ? 0.057 31.184 11.233 1.00 46.06 113 ALA A N 1
ATOM 890 C CA . ALA A 1 113 ? 0.297 31.334 12.671 1.00 46.06 113 ALA A CA 1
ATOM 891 C C . ALA A 1 113 ? 1.234 32.514 12.954 1.00 46.06 113 ALA A C 1
ATOM 893 O O . ALA A 1 113 ? 2.238 32.378 13.640 1.00 46.06 113 ALA A O 1
ATOM 894 N N . MET A 1 114 ? 0.891 33.688 12.421 1.00 47.12 114 MET A N 1
ATOM 895 C CA . MET A 1 114 ? 1.316 34.946 13.027 1.00 47.12 114 MET A CA 1
ATOM 896 C C . MET A 1 114 ? 0.159 35.390 13.923 1.00 47.12 114 MET A C 1
ATOM 898 O O . MET A 1 114 ? -0.817 35.973 13.455 1.00 47.12 114 MET A O 1
ATOM 902 N N . LYS A 1 115 ? 0.216 35.013 15.203 1.00 43.00 115 LYS A N 1
ATOM 903 C CA . LYS A 1 115 ? -0.626 35.614 16.238 1.00 43.00 115 LYS A CA 1
ATOM 904 C C . LYS A 1 115 ? 0.249 36.533 17.087 1.00 43.00 115 LYS A C 1
ATOM 906 O O . LYS A 1 115 ? 1.137 36.029 17.760 1.00 43.00 115 LYS A O 1
ATOM 911 N N . ALA A 1 116 ? -0.072 37.823 16.935 1.00 49.47 116 ALA A N 1
ATOM 912 C CA . ALA A 1 116 ? 0.083 38.993 17.808 1.00 49.47 116 ALA A CA 1
ATOM 913 C C . ALA A 1 116 ? 1.322 39.079 18.708 1.00 49.47 116 ALA A C 1
ATOM 915 O O . ALA A 1 116 ? 1.412 38.292 19.673 1.00 49.47 116 ALA A O 1
#